Protein AF-A0A3S2H1T2-F1 (afdb_monomer)

Mean predicted aligned error: 2.62 Å

Solvent-accessible surface area (backbone atoms only — not comparable to full-atom values): 3394 Å² total; per-residue (Å²): 109,74,65,59,56,51,51,53,48,51,58,53,27,74,78,41,71,42,35,50,83,68,47,16,68,80,71,77,44,50,55,68,61,43,50,52,52,52,49,56,34,36,77,68,68,75,35,50,78,49,76,56,94,93,45,52,31,33,60

Secondary structure (DSSP, 8-state):
-HHHHHHHHHHHHHH--EEHHHHHHHHT--HHHHHHHHHHHHHTTS--EEEETTEEEE-

Radius of gyration: 10.17 Å; Cα contacts (8 Å, |Δi|>4): 60; chains: 1; bounding box: 22×22×30 Å

Nearest PDB structures (foldseek):
  3f6v-assembly1_A-2  TM=9.524E-01  e=1.423E-04  Rhodococcus jostii RHA1
  2kko-assembly1_A  TM=9.656E-01  e=2.812E-04  Mycobacterium tuberculosis variant bovis
  3gw2-assembly1_A-2  TM=9.651E-01  e=2.293E-04  Mycobacterium tuberculosis variant bovis AF2122/97
  6cdb-assembly1_A  TM=9.528E-01  e=6.369E-04  Staphylococcus aureus
  2vxz-assembly1_A  TM=9.726E-01  e=4.008E-03  Pyrobaculum spherical virus

pLDDT: mean 94.35, std 6.71, range [59.06, 97.69]

Sequence (59 aa):
MANEKRLLALMILADGEMSVSDLAPRLGLSNSALSQHLGMMRESGLVTRRQERHKAYYS

Foldseek 3Di:
DLVVLLVVLLVVCVVHKDWLVVSQVVSVHDSVSSVVSVVVCVVVVSKDWDDDPPTIIID

Structure (mmCIF, N/CA/C/O backbone):
data_AF-A0A3S2H1T2-F1
#
_entry.id   AF-A0A3S2H1T2-F1
#
loop_
_atom_site.group_PDB
_atom_site.id
_atom_site.type_symbol
_atom_site.label_atom_id
_atom_site.label_alt_id
_atom_site.label_comp_id
_atom_site.label_asym_id
_atom_site.label_entity_id
_atom_site.label_seq_id
_atom_site.pdbx_PDB_ins_code
_atom_site.Cartn_x
_atom_site.Cartn_y
_atom_site.Cartn_z
_atom_site.occupancy
_atom_site.B_iso_or_equiv
_atom_site.auth_seq_id
_atom_site.auth_comp_id
_atom_site.auth_asym_id
_atom_site.auth_atom_id
_atom_site.pdbx_PDB_model_num
ATOM 1 N N . MET A 1 1 ? 2.912 4.981 -16.345 1.00 59.06 1 MET A N 1
ATOM 2 C CA . MET A 1 1 ? 2.822 3.641 -15.715 1.00 59.06 1 MET A CA 1
ATOM 3 C C . MET A 1 1 ? 2.493 3.687 -14.222 1.00 59.06 1 MET A C 1
ATOM 5 O O . MET A 1 1 ? 1.577 2.986 -13.821 1.00 59.06 1 MET A O 1
ATOM 9 N N . ALA A 1 2 ? 3.135 4.527 -13.394 1.00 62.62 2 ALA A N 1
ATOM 10 C CA . ALA A 1 2 ? 2.808 4.618 -11.955 1.00 62.62 2 ALA A CA 1
ATOM 11 C C . ALA A 1 2 ? 1.316 4.908 -11.661 1.00 62.62 2 ALA A C 1
ATOM 13 O O . ALA A 1 2 ? 0.771 4.436 -10.668 1.00 62.62 2 ALA A O 1
ATOM 14 N N . ASN A 1 3 ? 0.629 5.642 -12.544 1.00 80.50 3 ASN A N 1
ATOM 15 C CA . ASN A 1 3 ? -0.798 5.930 -12.386 1.00 80.50 3 ASN A CA 1
ATOM 16 C C . ASN A 1 3 ? -1.702 4.703 -12.606 1.00 80.50 3 ASN A C 1
ATOM 18 O O . ASN A 1 3 ? -2.655 4.510 -11.864 1.00 80.50 3 ASN A O 1
ATOM 22 N N . GLU A 1 4 ? -1.361 3.838 -13.563 1.00 91.69 4 GLU A N 1
ATOM 23 C CA . GLU A 1 4 ? -2.097 2.598 -13.843 1.00 91.69 4 GLU A CA 1
ATOM 24 C C . GLU A 1 4 ? -2.010 1.627 -12.661 1.00 91.69 4 GLU A C 1
ATOM 26 O O . GLU A 1 4 ? -3.017 1.088 -12.216 1.00 91.69 4 GLU A O 1
ATOM 31 N N . LYS A 1 5 ? -0.813 1.463 -12.082 1.00 93.88 5 LYS A N 1
ATOM 32 C CA . LYS A 1 5 ? -0.621 0.598 -10.910 1.00 93.88 5 LYS A CA 1
ATOM 33 C C . LYS A 1 5 ? -1.352 1.112 -9.672 1.00 93.88 5 LYS A C 1
ATOM 35 O O . LYS A 1 5 ? -1.861 0.302 -8.906 1.00 93.88 5 LYS A O 1
ATOM 40 N N . ARG A 1 6 ? -1.440 2.434 -9.491 1.00 95.19 6 ARG A N 1
ATOM 41 C CA . ARG A 1 6 ? -2.254 3.049 -8.429 1.00 95.19 6 ARG A CA 1
ATOM 42 C C . ARG A 1 6 ? -3.746 2.813 -8.645 1.00 95.19 6 ARG A C 1
ATOM 44 O O . ARG A 1 6 ? -4.424 2.443 -7.698 1.00 95.19 6 ARG A O 1
ATOM 51 N N . LEU A 1 7 ? -4.238 2.950 -9.877 1.00 95.94 7 LEU A N 1
ATOM 52 C CA . LEU A 1 7 ? -5.637 2.658 -10.196 1.00 95.94 7 LEU A CA 1
ATOM 53 C C . LEU A 1 7 ? -5.980 1.186 -9.925 1.00 95.94 7 LEU A C 1
ATOM 55 O O . LEU A 1 7 ? -6.959 0.906 -9.245 1.00 95.94 7 LEU A O 1
ATOM 59 N N . LEU A 1 8 ? -5.138 0.256 -10.383 1.00 96.19 8 LEU A N 1
ATOM 60 C CA . LEU A 1 8 ? -5.314 -1.171 -10.105 1.00 96.19 8 LEU A CA 1
ATOM 61 C C . LEU A 1 8 ? -5.260 -1.476 -8.602 1.00 96.19 8 LEU A C 1
ATOM 63 O O . LEU A 1 8 ? -6.050 -2.280 -8.121 1.00 96.19 8 LEU A O 1
ATOM 67 N N . ALA A 1 9 ? -4.363 -0.826 -7.853 1.00 96.44 9 ALA A N 1
ATOM 68 C CA . ALA A 1 9 ? -4.324 -0.959 -6.399 1.00 96.44 9 ALA A CA 1
ATOM 69 C C . ALA A 1 9 ? -5.650 -0.523 -5.760 1.00 96.44 9 ALA A C 1
ATOM 71 O O . ALA A 1 9 ? -6.187 -1.269 -4.954 1.00 96.44 9 ALA A O 1
ATOM 72 N N . LEU A 1 10 ? -6.199 0.633 -6.151 1.00 96.75 10 LEU A N 1
ATOM 73 C CA . LEU A 1 10 ? -7.487 1.119 -5.641 1.00 96.75 10 LEU A CA 1
ATOM 74 C C . LEU A 1 10 ? -8.635 0.158 -5.964 1.00 96.75 10 LEU A C 1
ATOM 76 O O . LEU A 1 10 ? -9.450 -0.116 -5.094 1.00 96.75 10 LEU A O 1
ATOM 80 N N . MET A 1 11 ? -8.676 -0.388 -7.183 1.00 96.12 11 MET A N 1
ATOM 81 C CA . MET A 1 11 ? -9.695 -1.372 -7.565 1.00 96.12 11 MET A CA 1
ATOM 82 C C . MET A 1 11 ? -9.626 -2.628 -6.693 1.00 96.12 11 MET A C 1
ATOM 84 O O . MET A 1 11 ? -10.651 -3.099 -6.223 1.00 96.12 11 MET A O 1
ATOM 88 N N . ILE A 1 12 ? -8.421 -3.150 -6.444 1.00 96.19 12 ILE A N 1
ATOM 89 C CA . ILE A 1 12 ? -8.246 -4.339 -5.600 1.00 96.19 12 ILE A CA 1
ATOM 90 C C . ILE A 1 12 ? -8.612 -4.036 -4.140 1.00 96.19 12 ILE A C 1
ATOM 92 O O . ILE A 1 12 ? -9.241 -4.862 -3.489 1.00 96.19 12 ILE A O 1
ATOM 96 N N . LEU A 1 13 ? -8.226 -2.867 -3.625 1.00 96.88 13 LEU A N 1
ATOM 97 C CA . LEU A 1 13 ? -8.507 -2.472 -2.242 1.00 96.88 13 LEU A CA 1
ATOM 98 C C . LEU A 1 13 ? -9.990 -2.172 -1.994 1.00 96.88 13 LEU A C 1
ATOM 100 O O . LEU A 1 13 ? -10.478 -2.406 -0.890 1.00 96.88 13 LEU A O 1
ATOM 104 N N . ALA A 1 14 ? -10.721 -1.747 -3.028 1.00 95.81 14 ALA A N 1
ATOM 105 C CA . ALA A 1 14 ? -12.171 -1.595 -2.971 1.00 95.81 14 ALA A CA 1
ATOM 106 C C . ALA A 1 14 ? -12.900 -2.935 -2.745 1.00 95.81 14 ALA A C 1
ATOM 108 O O . ALA A 1 14 ? -13.956 -2.946 -2.114 1.00 95.81 14 ALA A O 1
ATOM 109 N N . ASP A 1 15 ? -12.326 -4.053 -3.207 1.00 94.81 15 ASP A N 1
ATOM 110 C CA . ASP A 1 15 ? -12.866 -5.401 -2.982 1.00 94.81 15 ASP A CA 1
ATOM 111 C C . ASP A 1 15 ? -12.496 -5.969 -1.600 1.00 94.81 15 ASP A C 1
ATOM 113 O O . ASP A 1 15 ? -13.121 -6.921 -1.124 1.00 94.81 15 ASP A O 1
ATOM 117 N N . GLY A 1 16 ? -11.485 -5.407 -0.933 1.00 94.19 16 GLY A N 1
ATOM 118 C CA . GLY A 1 16 ? -11.106 -5.819 0.412 1.00 94.19 16 GLY A CA 1
ATOM 119 C C . GLY A 1 16 ? -9.738 -5.324 0.865 1.00 94.19 16 GLY A C 1
ATOM 120 O O . GLY A 1 16 ? -8.814 -5.121 0.077 1.00 94.19 16 GLY A O 1
ATOM 121 N N . GLU A 1 17 ? -9.596 -5.191 2.184 1.00 96.69 17 GLU A N 1
ATOM 122 C CA . GLU A 1 17 ? -8.344 -4.784 2.813 1.00 96.69 17 GLU A CA 1
ATOM 123 C C . GLU A 1 17 ? -7.223 -5.805 2.529 1.00 96.69 17 GLU A C 1
ATOM 125 O O . GLU A 1 17 ? -7.404 -7.016 2.683 1.00 96.69 17 GLU A O 1
ATOM 130 N N . MET A 1 18 ? -6.035 -5.327 2.149 1.00 97.31 18 MET A N 1
ATOM 131 C CA . MET A 1 18 ? -4.880 -6.179 1.855 1.00 97.31 18 MET A CA 1
ATOM 132 C C . MET A 1 18 ? -3.580 -5.633 2.438 1.00 97.31 18 MET A C 1
ATOM 134 O O . MET A 1 18 ? -3.363 -4.424 2.534 1.00 97.31 18 MET A O 1
ATOM 138 N N . SER A 1 19 ? -2.665 -6.541 2.788 1.00 97.19 19 SER A N 1
ATOM 139 C CA . SER A 1 19 ? -1.314 -6.151 3.184 1.00 97.19 19 SER A CA 1
ATOM 140 C C . SER A 1 19 ? -0.443 -5.812 1.972 1.00 97.19 19 SER A C 1
ATOM 142 O O . SER A 1 19 ? -0.647 -6.335 0.875 1.00 97.19 19 SER A O 1
ATOM 144 N N . VAL A 1 20 ? 0.586 -4.980 2.172 1.00 95.62 20 VAL A N 1
ATOM 145 C CA . VAL A 1 20 ? 1.552 -4.636 1.104 1.00 95.62 20 VAL A CA 1
ATOM 146 C C . VAL A 1 20 ? 2.173 -5.893 0.491 1.00 95.62 20 VAL A C 1
ATOM 148 O O . VAL A 1 20 ? 2.280 -5.989 -0.729 1.00 95.62 20 VAL A O 1
ATOM 151 N N . SER A 1 21 ? 2.539 -6.866 1.330 1.00 95.44 21 SER A N 1
ATOM 152 C CA . SER A 1 21 ? 3.125 -8.137 0.895 1.00 95.44 21 SER A CA 1
ATOM 153 C C . SER A 1 21 ? 2.186 -8.980 0.034 1.00 95.44 21 SER A C 1
ATOM 155 O O . SER A 1 21 ? 2.669 -9.710 -0.826 1.00 95.44 21 SER A O 1
ATOM 157 N N . ASP A 1 22 ? 0.871 -8.867 0.233 1.00 96.50 22 ASP A N 1
ATOM 158 C CA . ASP A 1 22 ? -0.116 -9.640 -0.527 1.00 96.50 22 ASP A CA 1
ATOM 159 C C . ASP A 1 22 ? -0.534 -8.914 -1.819 1.00 96.50 22 ASP A C 1
ATOM 161 O O . ASP A 1 22 ? -0.873 -9.551 -2.818 1.00 96.50 22 ASP A O 1
ATOM 165 N N . LEU A 1 23 ? -0.502 -7.576 -1.816 1.00 96.56 23 LEU A N 1
ATOM 166 C CA . LEU A 1 23 ? -0.906 -6.736 -2.946 1.0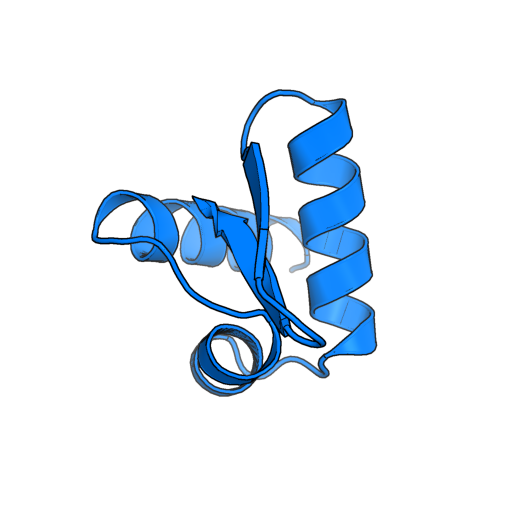0 96.56 23 LEU A CA 1
ATOM 167 C C . LEU A 1 23 ? 0.222 -6.537 -3.976 1.00 96.56 23 LEU A C 1
ATOM 169 O O . LEU A 1 23 ? -0.044 -6.494 -5.178 1.00 96.56 23 LEU A O 1
ATOM 173 N N . ALA A 1 24 ? 1.485 -6.453 -3.545 1.00 96.69 24 ALA A N 1
ATOM 174 C CA . ALA A 1 24 ? 2.615 -6.185 -4.442 1.00 96.69 24 ALA A CA 1
ATOM 175 C C . ALA A 1 24 ? 2.785 -7.230 -5.567 1.00 96.69 24 ALA A C 1
ATOM 177 O O . ALA A 1 24 ? 2.916 -6.817 -6.726 1.00 96.69 24 ALA A O 1
ATOM 178 N N . PRO A 1 25 ? 2.689 -8.553 -5.302 1.00 96.69 25 PRO A N 1
ATOM 179 C CA . PRO A 1 25 ? 2.791 -9.569 -6.351 1.00 96.69 25 PRO A CA 1
ATOM 180 C C . PRO A 1 25 ? 1.679 -9.462 -7.400 1.00 96.69 25 PRO A C 1
ATOM 182 O O . PRO A 1 25 ? 1.940 -9.651 -8.585 1.00 96.69 25 PRO A O 1
ATOM 185 N N . ARG A 1 26 ? 0.455 -9.090 -6.995 1.00 94.81 26 ARG A N 1
ATOM 186 C CA . ARG A 1 26 ? -0.697 -8.931 -7.907 1.00 94.81 26 ARG A CA 1
ATOM 187 C C . ARG A 1 26 ? -0.501 -7.796 -8.906 1.00 94.81 26 ARG A C 1
ATOM 189 O O . ARG A 1 26 ? -1.009 -7.846 -10.020 1.00 94.81 26 ARG A O 1
ATOM 196 N N . LEU A 1 27 ? 0.246 -6.774 -8.501 1.00 94.50 27 LEU A N 1
ATOM 197 C CA . LEU A 1 27 ? 0.534 -5.600 -9.319 1.00 94.50 27 LEU A CA 1
ATOM 198 C C . LEU A 1 27 ? 1.868 -5.714 -10.070 1.00 94.50 27 LEU A C 1
ATOM 200 O O . LEU A 1 27 ? 2.166 -4.842 -10.891 1.00 94.50 27 LEU A O 1
ATOM 204 N N . GLY A 1 28 ? 2.653 -6.770 -9.826 1.00 95.44 28 GLY A N 1
ATOM 205 C CA . GLY A 1 28 ? 3.997 -6.936 -10.385 1.00 95.44 28 GLY A CA 1
ATOM 206 C C . GLY A 1 28 ? 4.979 -5.880 -9.874 1.00 95.44 28 GLY A C 1
ATOM 207 O O . GLY A 1 28 ? 5.804 -5.383 -10.638 1.00 95.44 28 GLY A O 1
ATOM 208 N N . LEU A 1 29 ? 4.845 -5.480 -8.608 1.00 95.75 29 LEU A N 1
ATOM 209 C CA . LEU A 1 29 ? 5.676 -4.464 -7.964 1.00 95.75 29 LEU A CA 1
ATOM 210 C C . LEU A 1 29 ? 6.491 -5.063 -6.818 1.00 95.75 29 LEU A C 1
ATOM 212 O O . LEU A 1 29 ? 6.128 -6.081 -6.233 1.00 95.75 29 LEU A O 1
ATOM 216 N N . SER A 1 30 ? 7.574 -4.383 -6.447 1.00 96.62 30 SER A N 1
ATOM 217 C CA . SER A 1 30 ? 8.232 -4.633 -5.167 1.00 96.62 30 SER A CA 1
AT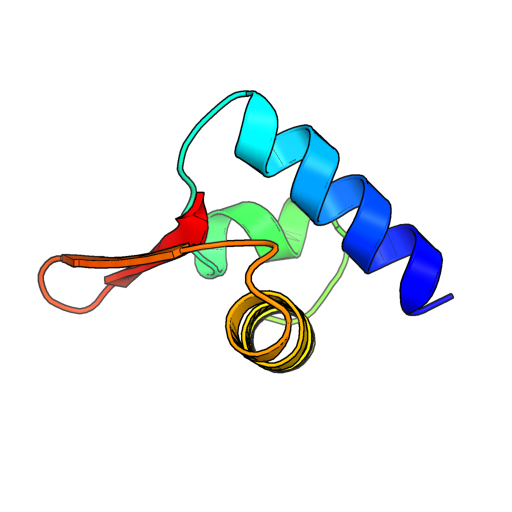OM 218 C C . SER A 1 30 ? 7.417 -4.037 -4.011 1.00 96.62 30 SER A C 1
ATOM 220 O O . SER A 1 30 ? 6.683 -3.058 -4.178 1.00 96.62 30 SER A O 1
ATOM 222 N N . ASN A 1 31 ? 7.608 -4.570 -2.801 1.00 95.75 31 ASN A N 1
ATOM 223 C CA . ASN A 1 31 ? 6.979 -4.032 -1.588 1.00 95.75 31 ASN A CA 1
ATOM 224 C C . ASN A 1 31 ? 7.356 -2.563 -1.323 1.00 95.75 31 ASN A C 1
ATOM 226 O O . ASN A 1 31 ? 6.533 -1.802 -0.812 1.00 95.75 31 ASN A O 1
ATOM 230 N N . SER A 1 32 ? 8.581 -2.153 -1.674 1.00 96.25 32 SER A N 1
ATOM 231 C CA . SER A 1 32 ? 9.046 -0.771 -1.514 1.00 96.25 32 SER A CA 1
ATOM 232 C C . SER A 1 32 ? 8.346 0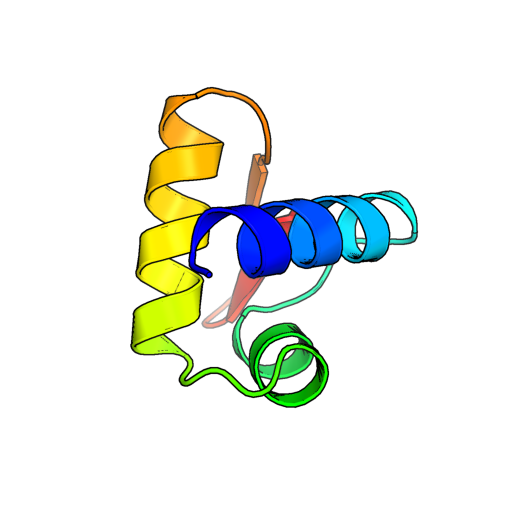.180 -2.485 1.00 96.25 32 SER A C 1
ATOM 234 O O . SER A 1 32 ? 7.838 1.216 -2.056 1.00 96.25 32 SER A O 1
ATOM 236 N N . ALA A 1 33 ? 8.245 -0.195 -3.766 1.00 95.56 33 ALA A N 1
ATOM 237 C CA . ALA A 1 33 ? 7.547 0.596 -4.778 1.00 95.56 33 ALA A CA 1
ATOM 238 C C . ALA A 1 33 ? 6.055 0.731 -4.443 1.00 95.56 33 ALA A C 1
ATOM 240 O O . ALA A 1 33 ? 5.507 1.834 -4.470 1.00 95.56 33 ALA A O 1
ATOM 241 N N . LEU A 1 34 ? 5.410 -0.372 -4.044 1.00 96.75 34 LEU A N 1
ATOM 242 C CA . LEU A 1 34 ? 4.010 -0.336 -3.635 1.00 96.75 34 LEU A CA 1
ATOM 243 C C . LEU A 1 34 ? 3.805 0.505 -2.365 1.00 96.75 34 LEU A C 1
ATOM 245 O O . LEU A 1 34 ? 2.891 1.323 -2.336 1.00 96.75 34 LEU A O 1
ATOM 249 N N . SER A 1 35 ? 4.661 0.371 -1.344 1.00 95.88 35 SER A N 1
ATOM 250 C CA . SER A 1 35 ? 4.577 1.210 -0.135 1.00 95.88 35 SER A CA 1
ATOM 251 C C . SER A 1 35 ? 4.688 2.697 -0.450 1.00 95.88 35 SER A C 1
ATOM 253 O O . SER A 1 35 ? 3.944 3.492 0.116 1.00 95.88 35 SER A O 1
ATOM 255 N N . GLN A 1 36 ? 5.571 3.081 -1.375 1.00 96.38 36 GLN A N 1
ATOM 256 C CA . GLN A 1 36 ? 5.685 4.474 -1.801 1.00 96.38 36 GLN A CA 1
ATOM 257 C C . GLN A 1 36 ? 4.398 4.957 -2.486 1.00 96.38 36 GLN A C 1
ATOM 259 O O . GLN A 1 36 ? 3.903 6.042 -2.184 1.00 96.38 36 GLN A O 1
AT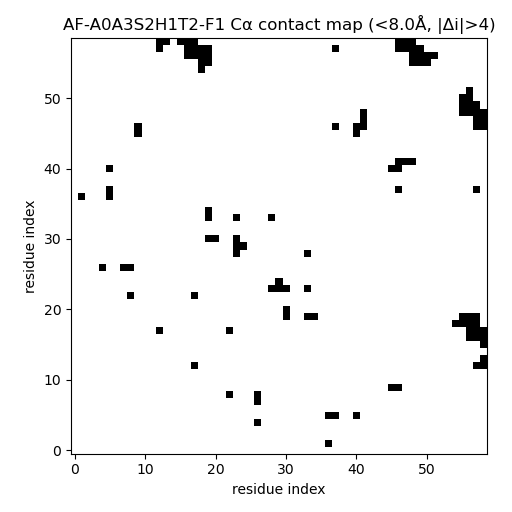OM 264 N N . HIS A 1 37 ? 3.820 4.148 -3.378 1.00 95.94 37 HIS A N 1
ATOM 265 C CA . HIS A 1 37 ? 2.549 4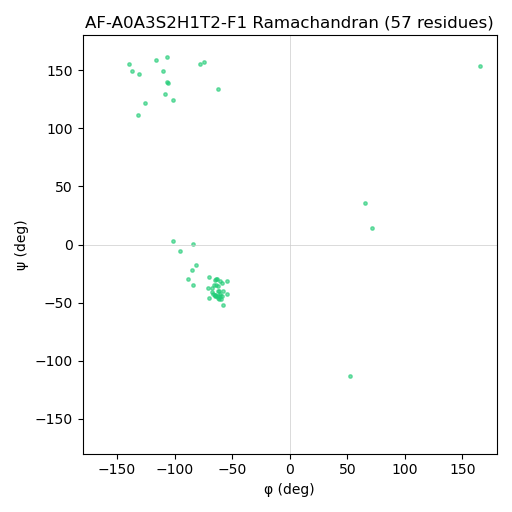.472 -4.028 1.00 95.94 37 HIS A CA 1
ATOM 266 C C . HIS A 1 37 ? 1.393 4.599 -3.032 1.00 95.94 37 HIS A C 1
ATOM 268 O O . HIS A 1 37 ? 0.653 5.580 -3.089 1.00 95.94 37 HIS A O 1
ATOM 274 N N . LEU A 1 38 ? 1.264 3.652 -2.101 1.00 96.62 38 LEU A N 1
ATOM 275 C CA . LEU A 1 38 ? 0.250 3.679 -1.045 1.00 96.62 38 LEU A CA 1
ATOM 276 C C . LEU A 1 38 ? 0.444 4.870 -0.098 1.00 96.62 38 LEU A C 1
ATOM 278 O O . LEU A 1 38 ? -0.539 5.463 0.331 1.00 96.62 38 LEU A O 1
ATOM 282 N N . GLY A 1 39 ? 1.689 5.271 0.175 1.00 96.88 39 GLY A N 1
ATOM 283 C CA . GLY A 1 39 ? 2.007 6.481 0.935 1.00 96.88 39 GLY A CA 1
ATOM 284 C C . GLY A 1 39 ? 1.425 7.740 0.292 1.00 96.88 39 GLY A C 1
ATOM 285 O O . GLY A 1 39 ? 0.666 8.454 0.943 1.00 96.88 39 GLY A O 1
ATOM 286 N N . MET A 1 40 ? 1.687 7.947 -1.003 1.00 95.69 40 MET A N 1
ATOM 287 C CA . MET A 1 40 ? 1.136 9.083 -1.758 1.00 95.69 40 MET A CA 1
ATOM 288 C C . MET A 1 40 ? -0.398 9.049 -1.836 1.00 95.69 40 MET A C 1
ATOM 290 O O . MET A 1 40 ? -1.057 10.083 -1.732 1.00 95.69 40 MET A O 1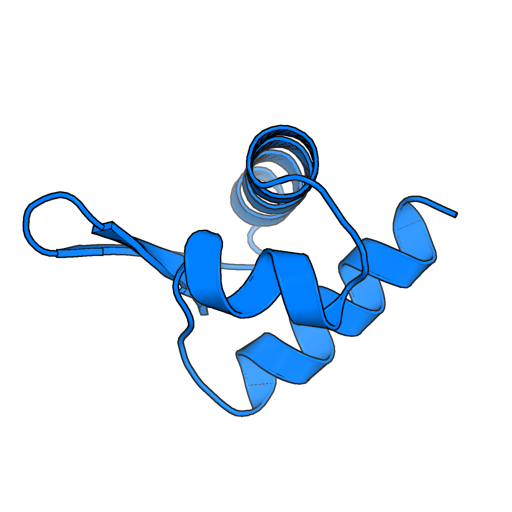
ATOM 294 N N . MET A 1 41 ? -0.990 7.863 -2.021 1.00 96.50 41 MET A N 1
ATOM 295 C CA . MET A 1 41 ? -2.450 7.714 -2.064 1.00 96.50 41 MET A CA 1
ATOM 296 C C . MET A 1 41 ? -3.089 7.995 -0.701 1.00 96.50 41 MET A C 1
ATOM 298 O O . MET A 1 41 ? -4.131 8.640 -0.646 1.00 96.50 41 MET A O 1
ATOM 302 N N . ARG A 1 42 ? -2.438 7.591 0.394 1.00 97.00 42 ARG A N 1
ATOM 303 C CA . ARG A 1 42 ? -2.873 7.893 1.762 1.00 97.00 42 ARG A CA 1
ATOM 304 C C . ARG A 1 42 ? -2.813 9.388 2.058 1.00 97.00 42 ARG A C 1
ATOM 306 O O . ARG A 1 42 ? -3.750 9.926 2.632 1.00 97.00 42 ARG A O 1
ATOM 313 N N . GLU A 1 43 ? -1.741 10.064 1.648 1.00 97.12 43 GLU A N 1
ATOM 314 C CA . GLU A 1 43 ? -1.623 11.528 1.764 1.00 97.12 43 GLU A CA 1
ATOM 315 C C . GLU A 1 43 ? -2.717 12.258 0.975 1.00 97.12 43 GLU A C 1
ATOM 317 O O . GLU A 1 43 ? -3.187 13.308 1.396 1.00 97.12 43 GLU A O 1
ATOM 322 N N . SER A 1 44 ? -3.170 11.662 -0.130 1.00 95.88 44 SER A N 1
ATOM 323 C CA . SER A 1 44 ? -4.280 12.170 -0.946 1.00 95.88 44 SER A CA 1
ATOM 324 C C . SER A 1 44 ? -5.667 11.752 -0.430 1.00 95.88 44 SER A C 1
ATOM 326 O O . SER A 1 44 ? -6.667 12.068 -1.067 1.00 95.88 44 SER A O 1
ATOM 328 N N . GLY A 1 45 ? -5.746 11.008 0.680 1.00 96.31 45 GLY A N 1
ATOM 329 C CA . GLY A 1 45 ? -7.002 10.515 1.256 1.00 96.31 45 GLY A CA 1
ATOM 330 C C . GLY A 1 45 ? -7.696 9.402 0.461 1.00 96.31 45 GLY A C 1
ATOM 331 O O . GLY A 1 45 ? -8.864 9.128 0.709 1.00 96.31 45 GLY A O 1
ATOM 332 N N . LEU A 1 46 ? -7.005 8.765 -0.491 1.00 96.44 46 LEU A N 1
ATOM 333 C CA . LEU A 1 46 ? -7.580 7.733 -1.366 1.00 96.44 46 LEU A CA 1
ATOM 334 C C . LEU A 1 46 ? -7.575 6.331 -0.749 1.00 96.44 46 LEU A C 1
ATOM 336 O O . LEU A 1 46 ? -8.327 5.477 -1.198 1.00 96.44 46 LEU A O 1
ATOM 340 N N . VAL A 1 47 ? -6.701 6.08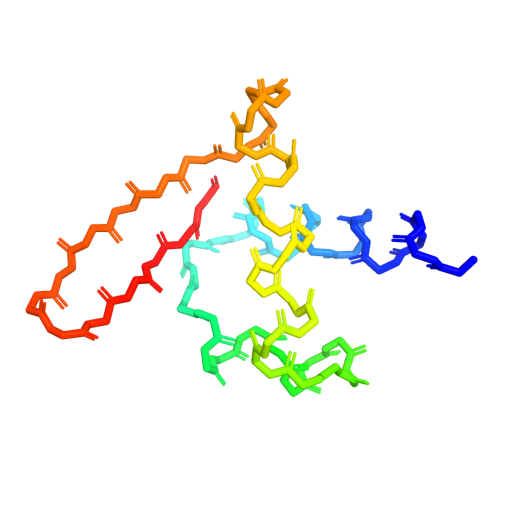9 0.230 1.00 97.56 47 VAL A N 1
ATOM 341 C CA . VAL A 1 47 ? -6.609 4.822 0.969 1.00 97.56 47 VAL A CA 1
ATOM 342 C C . VAL A 1 47 ? -6.359 5.101 2.441 1.00 97.56 47 VAL A C 1
ATOM 344 O O . VAL A 1 47 ? -5.755 6.114 2.811 1.00 97.56 47 VAL A O 1
ATOM 347 N N . THR A 1 48 ? -6.748 4.161 3.287 1.00 97.06 48 THR A N 1
ATOM 348 C CA . THR A 1 48 ? -6.427 4.153 4.711 1.00 97.06 48 THR A CA 1
ATOM 349 C C . THR A 1 48 ? -5.368 3.100 5.019 1.00 97.06 48 THR A C 1
ATOM 351 O O . THR A 1 48 ? -5.077 2.221 4.213 1.00 97.06 48 THR A O 1
ATOM 354 N N . ARG A 1 49 ? -4.709 3.228 6.176 1.00 96.38 49 ARG A N 1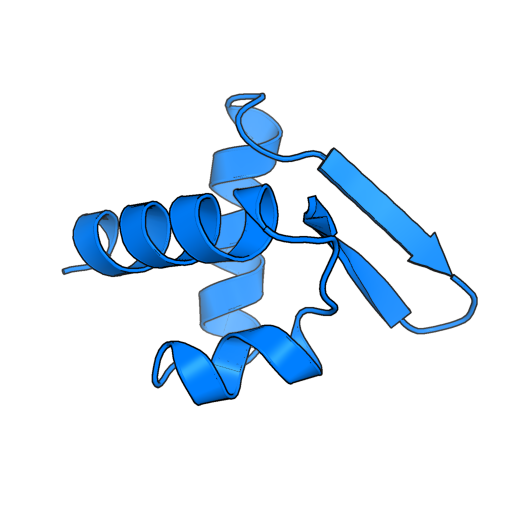
ATOM 355 C CA . ARG A 1 49 ? -3.693 2.276 6.636 1.00 96.38 49 ARG A CA 1
ATOM 356 C C . ARG A 1 49 ? -4.058 1.788 8.024 1.00 96.38 49 ARG A C 1
ATOM 358 O O . ARG A 1 49 ? -4.074 2.584 8.963 1.00 96.38 49 ARG A O 1
ATOM 365 N N . ARG A 1 50 ? -4.223 0.479 8.169 1.00 96.56 50 ARG A N 1
ATOM 366 C CA . ARG A 1 50 ? -4.337 -0.202 9.458 1.00 96.56 50 ARG A CA 1
ATOM 367 C C . ARG A 1 50 ? -3.046 -0.955 9.743 1.00 96.56 50 ARG A C 1
ATOM 369 O O . ARG A 1 50 ? -2.447 -1.563 8.859 1.00 96.56 50 ARG A O 1
ATOM 376 N N . GLN A 1 51 ? -2.585 -0.907 10.985 1.00 94.81 51 GLN A N 1
ATOM 377 C CA . GLN A 1 51 ? -1.448 -1.710 11.419 1.00 94.81 51 GLN A CA 1
ATOM 378 C C . GLN A 1 51 ? -1.936 -2.824 12.335 1.00 94.81 51 GLN A C 1
ATOM 380 O O . GLN A 1 51 ? -2.644 -2.572 13.304 1.00 94.81 51 GLN A O 1
ATOM 385 N N . GLU A 1 52 ? -1.526 -4.051 12.033 1.00 95.38 52 GLU A N 1
ATOM 386 C CA . GLU A 1 52 ? -1.836 -5.228 12.832 1.00 95.38 52 GLU A CA 1
ATOM 387 C C . GLU A 1 52 ? -0.551 -6.025 13.059 1.00 95.38 52 GLU A C 1
ATOM 389 O O . GLU A 1 52 ? 0.052 -6.583 12.137 1.00 95.38 52 GLU A O 1
ATOM 394 N N . ARG A 1 53 ? -0.102 -6.035 14.320 1.00 92.94 53 ARG A N 1
ATOM 395 C CA . ARG A 1 53 ? 1.213 -6.552 14.728 1.00 92.94 53 ARG A CA 1
ATOM 396 C C . ARG A 1 53 ? 2.330 -5.911 13.885 1.00 92.94 53 ARG A C 1
ATOM 398 O O . ARG A 1 53 ? 2.558 -4.705 13.972 1.00 92.94 53 ARG A O 1
ATOM 405 N N . HIS A 1 54 ? 2.998 -6.7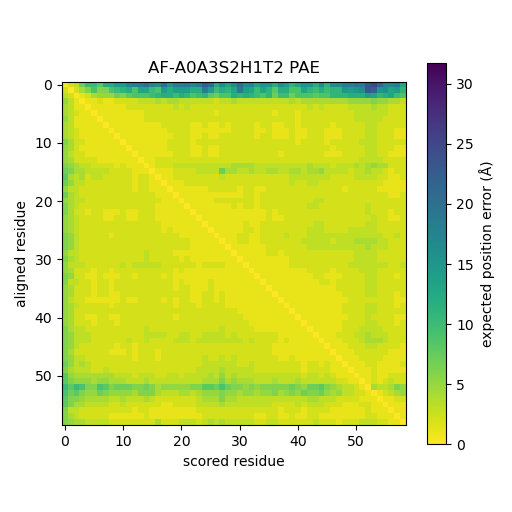15 13.059 1.00 91.81 54 HIS A N 1
ATOM 406 C CA . HIS A 1 54 ? 4.099 -6.307 12.186 1.00 91.81 54 HIS A CA 1
ATOM 407 C C . HIS A 1 54 ? 3.675 -6.110 10.721 1.00 91.81 54 HIS A C 1
ATOM 409 O O . HIS A 1 54 ? 4.529 -5.835 9.881 1.00 91.81 54 HIS A O 1
ATOM 415 N N . LYS A 1 55 ? 2.382 -6.250 10.390 1.00 92.12 55 LYS A N 1
ATOM 416 C CA . LYS A 1 55 ? 1.863 -6.065 9.028 1.00 92.12 55 LYS A CA 1
ATOM 417 C C . LYS A 1 55 ? 1.089 -4.754 8.901 1.00 92.12 55 LYS A C 1
ATOM 419 O O . LYS A 1 55 ? 0.332 -4.363 9.788 1.00 92.12 55 LYS A O 1
ATOM 424 N N . ALA A 1 56 ? 1.293 -4.082 7.771 1.00 93.75 56 ALA A N 1
ATOM 425 C CA . ALA A 1 56 ? 0.509 -2.927 7.358 1.00 93.75 56 ALA A CA 1
ATOM 426 C C . ALA A 1 56 ? -0.504 -3.364 6.302 1.00 93.75 56 ALA A C 1
ATOM 428 O O . ALA A 1 56 ? -0.115 -3.921 5.271 1.00 93.75 56 ALA A O 1
ATOM 429 N N . TYR A 1 57 ? -1.765 -3.076 6.581 1.00 96.56 57 TYR A N 1
ATOM 430 C CA . TYR A 1 57 ? -2.911 -3.322 5.727 1.00 96.56 57 TYR A CA 1
ATOM 431 C C . TYR A 1 57 ? -3.457 -1.999 5.199 1.00 96.56 57 TYR A C 1
ATOM 433 O O . TYR A 1 57 ? -3.327 -0.961 5.856 1.00 96.56 57 TYR A O 1
ATOM 441 N N . TYR A 1 58 ? -4.017 -2.045 3.999 1.00 97.69 58 TYR A N 1
ATOM 442 C CA . TYR A 1 58 ? -4.600 -0.903 3.313 1.00 97.69 58 TYR A CA 1
ATOM 443 C C . TYR A 1 58 ? -5.985 -1.265 2.798 1.00 97.69 58 TYR A C 1
ATOM 445 O O . TYR A 1 58 ? -6.195 -2.414 2.415 1.00 97.69 58 TYR A O 1
ATOM 453 N N . SER A 1 59 ? -6.879 -0.280 2.785 1.00 94.81 59 SER A N 1
ATOM 454 C CA . SER A 1 59 ? -8.230 -0.310 2.213 1.00 94.81 59 SER A CA 1
ATOM 455 C C . SER A 1 59 ? -8.574 1.036 1.597 1.00 94.81 59 SER A C 1
ATOM 457 O O . SER A 1 59 ? -7.975 2.051 2.033 1.00 94.81 59 SER A O 1
#